Protein AF-A0A1A8NHB5-F1 (afdb_monomer_lite)

Foldseek 3Di:
DDPQAFDWDDDPPDTHQLLVVLCLLCDPQSVVPSCCRVDNDCVSVVVSDDVSVVSVVVSVCQCPDPPHCPVVVPDD

Organism: NCBI:txid704102

Radius of gyration: 12.48 Å; chains: 1; bounding box: 28×31×32 Å

Secondary structure (DSSP, 8-state):
---S---EEEETTEEEEHHHHGGG--STTGGG-GGGGGSSSTHHHHHT-HHHHHHHHHHHHHHTSTT-HHHHS---

Sequence (76 aa):
NNPKHRIGVAIGKEILDLSVIKSLFVGPVMSRHQDVFDQSTLNAFMALGYEAWKETRRTLQALLSVNNSTLRDDVS

Structure (mmCIF, N/CA/C/O backbone):
data_AF-A0A1A8NHB5-F1
#
_entry.id   AF-A0A1A8NHB5-F1
#
loop_
_atom_site.group_PDB
_atom_site.id
_atom_site.type_symbol
_atom_site.label_atom_id
_atom_site.label_alt_id
_atom_site.label_comp_id
_atom_site.label_asym_id
_atom_site.label_entity_id
_atom_site.label_seq_id
_atom_site.pdbx_PDB_ins_code
_atom_site.Cartn_x
_atom_site.Cartn_y
_atom_site.Cartn_z
_atom_site.occupancy
_atom_site.B_iso_or_equiv
_atom_site.auth_seq_id
_atom_site.auth_comp_id
_atom_site.auth_asym_id
_atom_site.auth_atom_id
_atom_site.pdbx_PDB_model_num
ATOM 1 N N . ASN A 1 1 ? -5.429 -14.577 -17.046 1.00 58.47 1 ASN A N 1
ATOM 2 C CA . ASN A 1 1 ? -5.747 -13.153 -17.292 1.00 58.47 1 ASN A CA 1
ATOM 3 C C . ASN A 1 1 ? -6.664 -12.678 -16.171 1.00 58.47 1 ASN A C 1
ATOM 5 O O . ASN A 1 1 ? -7.695 -13.312 -15.992 1.00 58.47 1 ASN A O 1
ATOM 9 N N . ASN A 1 2 ? -6.289 -11.666 -15.378 1.00 77.31 2 ASN A N 1
ATOM 10 C CA . ASN A 1 2 ? -7.137 -11.147 -14.290 1.00 77.31 2 ASN A CA 1
ATOM 11 C C . ASN A 1 2 ? -7.702 -9.768 -14.689 1.00 77.31 2 ASN A C 1
ATOM 13 O O . ASN A 1 2 ? -6.934 -8.803 -14.678 1.00 77.31 2 ASN A O 1
ATOM 17 N N . PRO A 1 3 ? -8.999 -9.665 -15.051 1.00 86.44 3 PRO A N 1
ATOM 18 C CA . PRO A 1 3 ? -9.611 -8.417 -15.511 1.00 86.44 3 PRO A CA 1
ATOM 19 C C . PRO A 1 3 ? -9.909 -7.433 -14.370 1.00 86.44 3 PRO A C 1
ATOM 21 O O . PRO A 1 3 ? -10.250 -6.281 -14.629 1.00 86.44 3 PRO A O 1
ATOM 24 N N . LYS A 1 4 ? -9.805 -7.863 -13.105 1.00 88.44 4 LYS A N 1
ATOM 25 C CA . LYS A 1 4 ? -10.080 -7.005 -11.954 1.00 88.44 4 LYS A CA 1
ATOM 26 C C . LYS A 1 4 ? -8.936 -6.003 -11.762 1.00 88.44 4 LYS A C 1
ATOM 28 O O . LYS A 1 4 ? -7.775 -6.385 -11.574 1.00 88.44 4 LYS A O 1
ATOM 33 N N . HIS A 1 5 ? -9.293 -4.720 -11.765 1.00 92.19 5 HIS A N 1
ATOM 34 C CA . HIS A 1 5 ? -8.412 -3.627 -11.360 1.00 92.19 5 HIS A CA 1
ATOM 35 C C . HIS A 1 5 ? -8.087 -3.755 -9.870 1.00 92.19 5 HIS A C 1
ATOM 37 O O . HIS A 1 5 ? -8.970 -4.051 -9.065 1.00 92.19 5 HIS A O 1
ATOM 43 N N . ARG A 1 6 ? -6.823 -3.537 -9.513 1.00 93.56 6 ARG A N 1
ATOM 44 C CA . ARG A 1 6 ? -6.308 -3.724 -8.155 1.00 93.56 6 ARG A CA 1
ATOM 45 C C . ARG A 1 6 ? -5.180 -2.757 -7.861 1.00 93.56 6 ARG A C 1
ATOM 47 O O . ARG A 1 6 ? -4.531 -2.250 -8.779 1.00 93.56 6 ARG A O 1
ATOM 54 N N . ILE A 1 7 ? -4.975 -2.499 -6.579 1.00 96.00 7 ILE A N 1
ATOM 55 C CA . ILE A 1 7 ? -3.942 -1.583 -6.118 1.00 96.00 7 ILE A CA 1
ATOM 56 C C . ILE A 1 7 ? -2.588 -2.286 -6.203 1.00 96.00 7 ILE A C 1
ATOM 58 O O . ILE A 1 7 ? -2.399 -3.366 -5.646 1.00 96.00 7 ILE A O 1
ATOM 62 N N . GLY A 1 8 ? -1.644 -1.649 -6.893 1.00 95.44 8 GLY A N 1
ATOM 63 C CA . GLY A 1 8 ? -0.286 -2.150 -7.042 1.00 95.44 8 GLY A CA 1
ATOM 64 C C . GLY A 1 8 ? 0.764 -1.094 -6.725 1.00 95.44 8 GLY A C 1
ATOM 65 O O . GLY A 1 8 ? 0.517 0.107 -6.852 1.00 95.44 8 GLY A O 1
ATOM 66 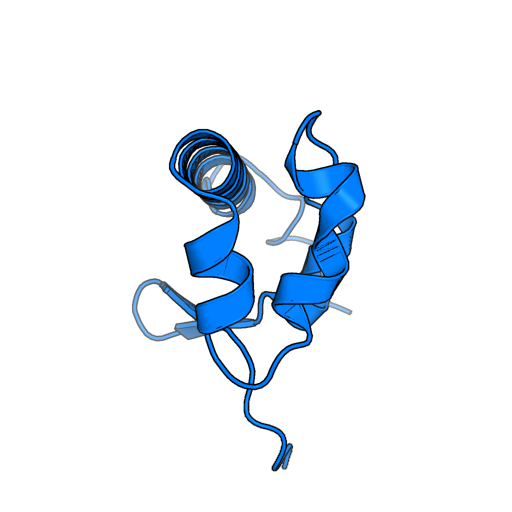N N . VAL A 1 9 ? 1.950 -1.554 -6.335 1.00 96.00 9 VAL A N 1
ATOM 67 C CA . VAL A 1 9 ? 3.140 -0.722 -6.120 1.00 96.00 9 VAL A CA 1
ATOM 68 C C . VAL A 1 9 ? 4.201 -1.123 -7.134 1.00 96.00 9 VAL A C 1
ATOM 70 O O . VAL A 1 9 ? 4.594 -2.284 -7.198 1.00 96.00 9 VAL A O 1
ATOM 73 N N . ALA A 1 10 ? 4.663 -0.166 -7.938 1.00 95.81 10 ALA A N 1
ATOM 74 C CA . ALA A 1 10 ? 5.720 -0.406 -8.915 1.00 95.81 10 ALA A CA 1
ATOM 75 C C . ALA A 1 10 ? 7.084 -0.554 -8.221 1.00 95.81 10 ALA A C 1
ATOM 77 O O . ALA A 1 10 ? 7.469 0.312 -7.433 1.00 95.81 10 ALA A O 1
ATOM 78 N N . ILE A 1 11 ? 7.819 -1.622 -8.544 1.00 90.88 11 ILE A N 1
ATOM 79 C CA . ILE A 1 11 ? 9.167 -1.917 -8.042 1.00 90.88 11 ILE A CA 1
ATOM 80 C C . ILE A 1 11 ? 10.038 -2.352 -9.225 1.00 90.88 11 ILE A C 1
ATOM 82 O O . ILE A 1 11 ? 9.904 -3.454 -9.752 1.00 90.88 11 ILE A O 1
ATOM 86 N N . GLY A 1 12 ? 10.944 -1.481 -9.670 1.00 91.31 12 GLY A N 1
ATOM 87 C CA . GLY A 1 12 ? 11.765 -1.758 -10.849 1.00 91.31 12 GLY A CA 1
ATOM 88 C C . GLY A 1 12 ? 10.902 -1.970 -12.098 1.00 91.31 12 GLY A C 1
ATOM 89 O O . GLY A 1 12 ? 10.280 -1.028 -12.581 1.00 91.31 12 GLY A O 1
ATOM 90 N N . LYS A 1 13 ? 10.888 -3.199 -12.627 1.00 93.25 13 LYS A N 1
ATOM 91 C CA . LYS A 1 13 ? 10.089 -3.592 -13.806 1.00 93.25 13 LYS A CA 1
ATOM 92 C C . LYS A 1 13 ? 8.799 -4.334 -13.447 1.00 93.25 13 LYS A C 1
ATOM 94 O O . LYS A 1 13 ? 8.049 -4.709 -14.343 1.00 93.25 13 LYS A O 1
ATOM 99 N N . GLU A 1 14 ? 8.560 -4.560 -12.162 1.00 92.69 14 GLU A N 1
ATOM 100 C CA . GLU A 1 14 ? 7.456 -5.367 -11.659 1.00 92.69 14 GLU A CA 1
ATOM 101 C C . GLU A 1 14 ? 6.432 -4.503 -10.921 1.00 92.69 14 GLU A C 1
ATOM 103 O O . GLU A 1 14 ? 6.683 -3.348 -10.562 1.00 92.69 14 GLU A O 1
ATOM 108 N N . ILE A 1 15 ? 5.251 -5.077 -10.698 1.00 93.88 15 ILE A N 1
ATOM 109 C CA . ILE A 1 15 ? 4.192 -4.483 -9.887 1.00 93.88 15 ILE A CA 1
ATOM 110 C C . ILE A 1 15 ? 3.849 -5.477 -8.784 1.00 93.88 15 ILE A C 1
ATOM 112 O O . ILE A 1 15 ? 3.415 -6.592 -9.067 1.00 93.88 15 ILE A O 1
ATOM 116 N N . LEU A 1 16 ? 4.003 -5.048 -7.534 1.00 94.00 16 LEU A N 1
ATOM 117 C CA . LEU A 1 16 ? 3.553 -5.790 -6.366 1.00 94.00 16 LEU A CA 1
ATOM 118 C C . LEU A 1 16 ? 2.059 -5.542 -6.153 1.00 94.00 16 LEU A C 1
ATOM 120 O O . LEU A 1 16 ? 1.648 -4.408 -5.906 1.00 94.00 16 LEU A O 1
ATOM 124 N N . ASP A 1 17 ? 1.257 -6.596 -6.246 1.00 95.19 17 ASP A N 1
ATOM 125 C CA . ASP A 1 17 ? -0.185 -6.564 -6.009 1.00 95.19 17 ASP A CA 1
ATOM 126 C C . ASP A 1 17 ? -0.492 -6.552 -4.506 1.00 95.19 17 ASP A C 1
ATOM 128 O O . ASP A 1 17 ? -0.250 -7.535 -3.802 1.00 95.19 17 ASP A O 1
ATOM 132 N N . LEU A 1 18 ? -1.040 -5.443 -4.002 1.00 96.19 18 LEU A N 1
ATOM 133 C CA . LEU A 1 18 ? -1.287 -5.295 -2.567 1.00 96.19 18 LEU A CA 1
ATOM 134 C C . LEU A 1 18 ? -2.436 -6.173 -2.069 1.00 96.19 18 LEU A C 1
ATOM 136 O O . LEU A 1 18 ? -2.456 -6.509 -0.888 1.00 96.19 18 LEU A O 1
ATOM 140 N N . SER A 1 19 ? -3.364 -6.578 -2.941 1.00 95.19 19 SER A N 1
ATOM 141 C CA . SER A 1 19 ? -4.487 -7.437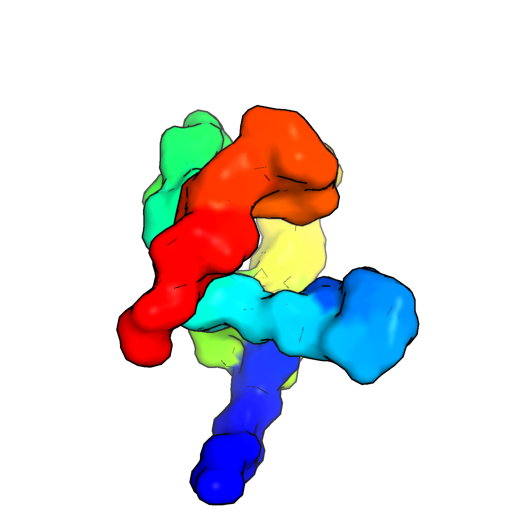 -2.545 1.00 95.19 19 SER A CA 1
ATOM 142 C C . SER A 1 19 ? -4.027 -8.840 -2.131 1.00 95.19 19 SER A C 1
ATOM 144 O O . SER A 1 19 ? -4.631 -9.456 -1.253 1.00 95.19 19 SER A O 1
ATOM 146 N N . VAL A 1 20 ? -2.919 -9.313 -2.713 1.00 94.31 20 VAL A N 1
ATOM 147 C CA . VAL A 1 20 ? -2.323 -10.629 -2.431 1.00 94.31 20 VAL A CA 1
ATOM 148 C C . VAL A 1 20 ? -1.603 -10.629 -1.084 1.00 94.31 20 VAL A C 1
ATOM 150 O O . VAL A 1 20 ? -1.726 -11.576 -0.316 1.00 94.31 20 VAL A O 1
ATOM 153 N N . ILE A 1 21 ? -0.901 -9.541 -0.764 1.00 94.19 21 ILE A N 1
ATOM 154 C CA . ILE A 1 21 ? -0.067 -9.439 0.443 1.00 94.19 21 ILE A CA 1
ATOM 155 C C . ILE A 1 21 ? -0.725 -8.654 1.587 1.00 94.19 21 ILE A C 1
ATOM 157 O O . ILE A 1 21 ? -0.074 -8.361 2.589 1.00 94.19 21 ILE A O 1
ATOM 161 N N . LYS A 1 22 ? -2.009 -8.289 1.464 1.00 95.25 22 LYS A N 1
ATOM 162 C CA . LYS A 1 22 ? -2.724 -7.437 2.435 1.00 95.25 22 LYS A CA 1
ATOM 163 C C . LYS A 1 22 ? -2.672 -7.969 3.872 1.00 95.25 22 LYS A C 1
ATOM 165 O O . LYS A 1 22 ? -2.612 -7.179 4.810 1.00 95.25 22 LYS A O 1
ATOM 170 N N . SER A 1 23 ? -2.624 -9.292 4.044 1.00 95.69 23 SER A N 1
ATOM 171 C CA . SER A 1 23 ? -2.533 -9.957 5.349 1.00 95.69 23 SER A CA 1
ATOM 172 C C . SER A 1 23 ? -1.235 -9.640 6.095 1.00 95.69 23 SER A C 1
ATOM 174 O O . SER A 1 23 ? -1.219 -9.689 7.322 1.00 95.69 23 SER A O 1
ATOM 176 N N . LEU A 1 24 ? -0.168 -9.259 5.384 1.00 95.25 24 LEU A N 1
ATOM 177 C CA . LEU A 1 24 ? 1.125 -8.889 5.968 1.00 95.25 24 LEU A CA 1
ATOM 178 C C . LEU A 1 24 ? 1.110 -7.490 6.609 1.00 95.25 24 LEU A C 1
ATOM 180 O O . LEU A 1 24 ? 2.031 -7.131 7.344 1.00 95.25 24 LEU A O 1
ATOM 184 N N . PHE A 1 25 ? 0.063 -6.692 6.383 1.00 96.44 25 PHE A N 1
ATOM 185 C CA . PHE A 1 25 ? -0.092 -5.365 6.980 1.00 96.44 25 PHE A CA 1
ATOM 186 C C . PHE A 1 25 ? -0.731 -5.458 8.373 1.00 96.44 25 PHE A C 1
ATOM 188 O O . PHE A 1 25 ? -1.869 -5.050 8.593 1.00 96.44 25 PHE A O 1
ATOM 195 N N . VAL A 1 26 ? 0.017 -6.017 9.325 1.00 96.44 26 VAL A N 1
ATOM 196 C CA . VAL A 1 26 ? -0.433 -6.320 10.701 1.00 96.44 26 VAL A CA 1
ATOM 197 C C . VAL A 1 26 ? -0.180 -5.195 11.715 1.00 96.44 26 VAL A C 1
ATOM 199 O O . VAL A 1 26 ? -0.287 -5.405 12.922 1.00 96.44 26 VAL A O 1
ATOM 202 N N . GLY A 1 27 ? 0.192 -4.002 11.250 1.00 96.31 27 GLY A N 1
ATOM 203 C CA . GLY A 1 27 ? 0.461 -2.868 12.128 1.00 96.31 27 GLY A CA 1
ATOM 204 C C . GLY A 1 27 ? -0.807 -2.284 12.774 1.00 96.31 27 GLY A C 1
ATOM 205 O O . GLY A 1 27 ? -1.935 -2.660 12.431 1.00 96.31 27 GLY A O 1
ATOM 206 N N . PRO A 1 28 ? -0.645 -1.387 13.762 1.00 97.25 28 PRO A N 1
ATOM 207 C CA . PRO A 1 28 ? -1.748 -0.895 14.586 1.00 97.25 28 PRO A CA 1
ATOM 208 C C . PRO A 1 28 ? -2.837 -0.162 13.794 1.00 97.25 28 PRO A C 1
ATOM 210 O O . PRO A 1 28 ? -3.999 -0.198 14.212 1.00 97.25 28 PRO A O 1
ATOM 213 N N . VAL A 1 29 ? -2.482 0.478 12.674 1.00 97.31 29 VAL A N 1
ATOM 214 C CA . VAL A 1 29 ? -3.434 1.171 11.801 1.00 97.31 29 VAL A CA 1
ATOM 215 C C . VAL A 1 29 ? -3.974 0.217 10.740 1.00 97.31 29 VAL A C 1
ATOM 217 O O . VAL A 1 29 ? -5.187 0.032 10.639 1.00 97.31 29 VAL A O 1
ATOM 220 N N . MET A 1 30 ? -3.100 -0.426 9.963 1.00 97.88 30 MET A N 1
ATOM 221 C CA . MET A 1 30 ? -3.525 -1.166 8.775 1.00 97.88 30 MET A CA 1
ATOM 222 C C . MET A 1 30 ? -4.217 -2.487 9.086 1.00 97.88 30 MET A C 1
ATOM 224 O O . MET A 1 30 ? -5.045 -2.911 8.285 1.00 97.88 30 MET A O 1
ATOM 228 N N . SER A 1 31 ? -3.975 -3.101 10.248 1.00 97.12 31 SER A N 1
ATOM 229 C CA . SER A 1 31 ? -4.625 -4.365 10.641 1.00 97.12 31 SER A CA 1
ATOM 230 C C . S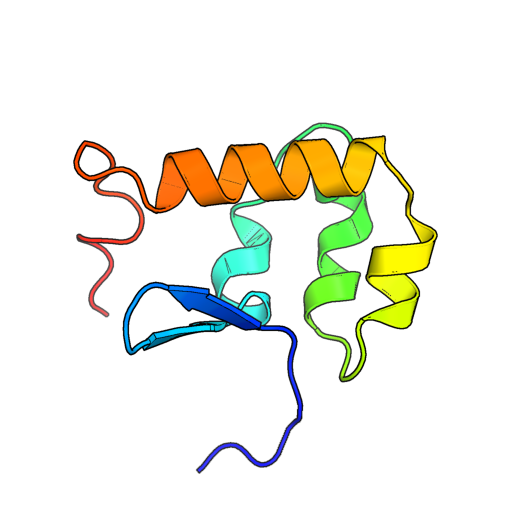ER A 1 31 ? -6.158 -4.321 10.607 1.00 97.12 31 SER A C 1
ATOM 232 O O . SER A 1 31 ? -6.790 -5.357 10.425 1.00 97.12 31 SER A O 1
ATOM 234 N N . ARG A 1 32 ? -6.767 -3.135 10.747 1.00 96.69 32 ARG A N 1
ATOM 235 C CA . ARG A 1 32 ? -8.230 -2.940 10.731 1.00 96.69 32 ARG A CA 1
ATOM 236 C C . ARG A 1 32 ? -8.780 -2.471 9.382 1.00 96.69 32 ARG A C 1
ATOM 238 O O . ARG A 1 32 ? -9.990 -2.324 9.255 1.00 96.69 32 ARG A O 1
ATOM 245 N N . HIS A 1 33 ? -7.905 -2.204 8.412 1.00 97.44 33 HIS A N 1
ATOM 246 C CA . HIS A 1 33 ? -8.241 -1.553 7.143 1.00 97.44 33 HIS A CA 1
ATOM 247 C C . HIS A 1 33 ? -7.584 -2.241 5.937 1.00 97.44 33 HIS A C 1
ATOM 249 O O . HIS A 1 33 ? -7.347 -1.609 4.913 1.00 97.44 33 HIS A O 1
ATOM 255 N N . GLN A 1 34 ? -7.231 -3.526 6.045 1.00 96.81 34 GLN A N 1
ATOM 256 C CA . GLN A 1 34 ? -6.571 -4.268 4.959 1.00 96.81 34 GLN A CA 1
ATOM 257 C C . GLN A 1 34 ? -7.471 -4.434 3.721 1.00 96.81 34 GLN A C 1
ATOM 259 O O . GLN A 1 34 ? -6.972 -4.596 2.608 1.00 96.81 34 GLN A O 1
ATOM 264 N N . ASP A 1 35 ? -8.791 -4.365 3.904 1.00 96.81 35 ASP A N 1
ATOM 265 C CA . ASP A 1 35 ? -9.807 -4.479 2.854 1.00 96.81 35 ASP A CA 1
ATOM 266 C C . ASP A 1 35 ? -9.707 -3.366 1.800 1.00 96.81 35 ASP A C 1
ATOM 268 O O . ASP A 1 35 ? -10.100 -3.560 0.647 1.00 96.81 35 ASP A O 1
ATOM 272 N N . VAL A 1 36 ? -9.105 -2.220 2.142 1.00 97.56 36 VAL A N 1
ATOM 273 C CA . VAL A 1 36 ? -8.877 -1.139 1.173 1.00 97.56 36 VAL A CA 1
ATOM 274 C C . VAL A 1 36 ? -7.984 -1.582 0.015 1.00 97.56 36 VAL A C 1
ATOM 276 O O . VAL A 1 36 ? -8.108 -1.029 -1.074 1.00 97.56 36 VAL A O 1
ATOM 279 N N . PHE A 1 37 ? -7.127 -2.594 0.209 1.00 97.19 37 PHE A N 1
ATOM 280 C CA . PHE A 1 37 ? -6.265 -3.137 -0.844 1.00 97.19 37 PHE A CA 1
ATOM 281 C C . PHE A 1 37 ? -6.999 -4.050 -1.837 1.00 97.19 37 PHE A C 1
ATOM 283 O O . PHE A 1 37 ? -6.470 -4.311 -2.916 1.00 97.19 37 PHE A O 1
ATOM 290 N N . ASP A 1 38 ? -8.233 -4.474 -1.538 1.00 96.06 38 ASP A N 1
ATOM 291 C CA . ASP A 1 38 ? -9.080 -5.242 -2.466 1.00 96.06 38 ASP A CA 1
ATOM 292 C C . ASP A 1 38 ? -9.879 -4.367 -3.442 1.00 96.06 38 ASP A C 1
ATOM 294 O O . ASP A 1 38 ? -10.533 -4.890 -4.359 1.00 96.06 38 ASP A O 1
ATOM 298 N N . GLN A 1 39 ? -9.856 -3.050 -3.222 1.00 95.94 39 GLN A N 1
ATOM 299 C CA . GLN A 1 39 ? -10.606 -2.067 -3.991 1.00 95.94 39 GLN A CA 1
ATOM 300 C C . GLN A 1 39 ? -9.988 -1.856 -5.377 1.00 95.94 39 GLN A C 1
ATOM 302 O O . GLN A 1 39 ? -8.778 -1.955 -5.581 1.00 95.94 39 GLN A O 1
ATOM 307 N N . SER A 1 40 ? -10.829 -1.502 -6.348 1.00 95.50 40 SER A N 1
ATOM 308 C CA . SER A 1 40 ? -10.392 -1.202 -7.718 1.00 95.50 40 SER A CA 1
ATOM 309 C C . SER A 1 40 ? -9.741 0.175 -7.872 1.00 95.50 40 SER A C 1
ATOM 311 O O . SER A 1 40 ? -9.200 0.483 -8.932 1.00 95.50 40 SER A O 1
ATOM 313 N N . THR A 1 41 ? -9.817 1.017 -6.839 1.00 96.44 41 THR A N 1
ATOM 314 C CA . THR A 1 41 ? -9.335 2.404 -6.836 1.00 96.44 41 THR A CA 1
ATOM 315 C C . THR A 1 41 ? -8.654 2.741 -5.518 1.00 96.44 41 THR A C 1
ATOM 317 O O . THR A 1 41 ? -9.024 2.206 -4.476 1.00 96.44 41 THR A O 1
ATOM 320 N N . LEU A 1 42 ? -7.736 3.707 -5.539 1.00 96.38 42 LEU A N 1
ATOM 321 C CA . LEU A 1 42 ? -6.988 4.148 -4.358 1.00 96.38 42 LEU A CA 1
ATOM 322 C C . LEU A 1 42 ? -7.818 4.954 -3.343 1.00 96.38 42 LEU A C 1
ATOM 324 O O . LEU A 1 42 ? -7.349 5.168 -2.233 1.00 96.38 42 LEU A O 1
ATOM 328 N N . ASN A 1 43 ? -9.027 5.413 -3.682 1.00 97.75 43 ASN A N 1
ATOM 329 C CA . ASN A 1 43 ? -9.791 6.383 -2.885 1.00 97.75 43 ASN A CA 1
ATOM 330 C C . ASN A 1 43 ? -9.982 5.976 -1.415 1.00 97.75 43 ASN A C 1
ATOM 332 O O . ASN A 1 43 ? -9.747 6.796 -0.531 1.00 97.75 43 ASN A O 1
ATOM 336 N N . ALA A 1 44 ? -10.357 4.721 -1.150 1.00 97.56 44 ALA A N 1
ATOM 337 C CA . ALA A 1 44 ? -10.545 4.227 0.216 1.00 97.56 44 ALA A CA 1
ATOM 338 C C . ALA A 1 44 ? -9.232 4.245 1.015 1.00 97.56 44 ALA A C 1
ATOM 340 O O . ALA A 1 44 ? -9.203 4.707 2.151 1.00 97.56 44 ALA A O 1
ATOM 341 N N . PHE A 1 45 ? -8.126 3.828 0.392 1.00 97.94 45 PHE A N 1
ATOM 342 C CA . PHE A 1 45 ? -6.797 3.883 0.999 1.00 97.94 45 PHE A CA 1
ATOM 343 C C . PHE A 1 45 ? -6.327 5.329 1.235 1.00 97.94 45 PHE A C 1
ATOM 345 O O . PHE A 1 45 ? -5.768 5.649 2.284 1.00 97.94 45 PHE A O 1
ATOM 352 N N . MET A 1 46 ? -6.599 6.235 0.293 1.00 97.62 46 MET A N 1
ATOM 353 C CA . MET A 1 46 ? -6.286 7.658 0.444 1.00 97.62 46 MET A CA 1
ATOM 354 C C . MET A 1 46 ? -7.089 8.302 1.587 1.00 97.62 46 MET A C 1
ATOM 356 O O . MET A 1 46 ? -6.573 9.157 2.298 1.00 97.62 46 MET A O 1
ATOM 360 N N . ALA A 1 47 ? -8.326 7.868 1.828 1.00 98.12 47 ALA A N 1
ATOM 361 C CA . ALA A 1 47 ? -9.152 8.406 2.908 1.00 98.12 47 ALA A CA 1
ATOM 362 C C . ALA A 1 47 ? -8.631 8.074 4.324 1.00 98.12 47 ALA A C 1
ATOM 364 O O . ALA A 1 47 ? -8.972 8.785 5.265 1.00 98.12 47 ALA A O 1
ATOM 365 N N . LEU A 1 48 ? -7.786 7.044 4.487 1.00 97.50 48 LEU A N 1
ATOM 366 C CA . LEU A 1 48 ? -7.222 6.658 5.793 1.00 97.50 48 LEU A CA 1
ATOM 367 C C . LEU A 1 48 ? -6.198 7.665 6.345 1.00 97.50 48 LEU A C 1
ATOM 369 O O . LEU A 1 48 ? -5.929 7.689 7.546 1.00 97.50 48 LEU A O 1
ATOM 373 N N . GLY A 1 49 ? -5.622 8.497 5.476 1.00 97.62 49 GLY A N 1
ATOM 374 C CA . GLY A 1 49 ? -4.705 9.562 5.864 1.00 97.62 49 GLY A CA 1
ATOM 375 C C . GLY A 1 49 ? -3.279 9.113 6.201 1.00 97.62 4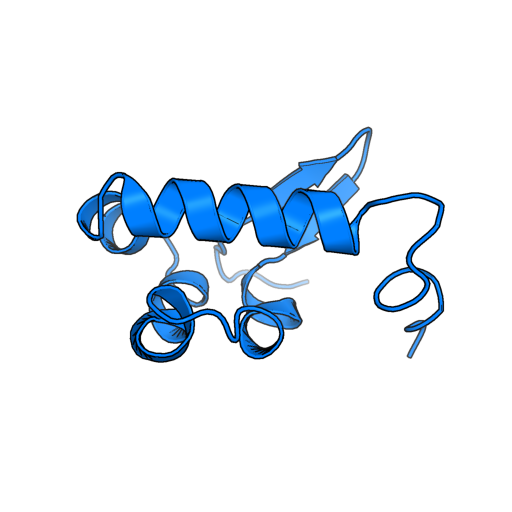9 GLY A C 1
ATOM 376 O O . GLY A 1 49 ? -2.857 7.975 5.989 1.00 97.62 49 GLY A O 1
ATOM 377 N N . TYR A 1 50 ? -2.508 10.076 6.707 1.00 97.81 50 TYR A N 1
ATOM 378 C CA . TYR A 1 50 ? -1.046 10.017 6.762 1.00 97.81 50 TYR A CA 1
ATOM 379 C C . TYR A 1 50 ? -0.480 8.817 7.534 1.00 97.81 50 TYR A C 1
ATOM 381 O O . TYR A 1 50 ? 0.458 8.181 7.054 1.00 97.81 50 TYR A O 1
ATOM 389 N N . GLU A 1 51 ? -1.040 8.479 8.698 1.00 98.06 51 GLU A N 1
ATOM 390 C CA . GLU A 1 51 ? -0.510 7.383 9.523 1.00 98.06 51 GLU A CA 1
ATOM 391 C C . GLU A 1 51 ? -0.648 6.022 8.827 1.00 98.06 51 GLU A C 1
ATOM 393 O O . GLU A 1 51 ? 0.301 5.236 8.820 1.00 98.06 51 GLU A O 1
ATOM 398 N N . ALA A 1 52 ? -1.767 5.778 8.138 1.00 98.12 52 ALA A N 1
ATOM 399 C CA . ALA A 1 52 ? -1.968 4.565 7.348 1.00 98.12 52 ALA A CA 1
ATOM 400 C C . ALA A 1 52 ? -0.967 4.469 6.187 1.00 98.12 52 ALA A C 1
ATOM 402 O O . ALA A 1 52 ? -0.384 3.410 5.938 1.00 98.12 52 ALA A O 1
ATOM 403 N N . TRP A 1 53 ? -0.709 5.582 5.495 1.00 97.38 53 TRP A N 1
ATOM 404 C CA . TRP A 1 53 ? 0.254 5.621 4.392 1.00 97.38 53 TRP A CA 1
ATOM 405 C C . TRP A 1 53 ? 1.687 5.408 4.870 1.00 97.38 53 TRP A C 1
ATOM 407 O O . TRP A 1 53 ? 2.454 4.678 4.240 1.00 97.38 53 TRP A O 1
ATOM 417 N N . LYS A 1 54 ? 2.052 6.032 5.992 1.00 98.12 54 LYS A N 1
ATOM 418 C CA . LYS A 1 54 ? 3.369 5.897 6.615 1.00 98.12 54 LYS A CA 1
ATOM 419 C C . LYS A 1 54 ? 3.614 4.460 7.068 1.00 98.12 54 LYS A C 1
ATOM 421 O O . LYS A 1 54 ? 4.688 3.920 6.798 1.00 98.12 54 LYS A O 1
ATOM 426 N N . GLU A 1 55 ? 2.626 3.835 7.705 1.00 98.25 55 GLU A N 1
ATOM 427 C CA . GLU A 1 55 ? 2.689 2.428 8.100 1.00 98.25 55 GLU A CA 1
ATOM 428 C C . GLU A 1 55 ? 2.809 1.514 6.874 1.00 98.25 55 GLU A C 1
ATOM 430 O O . GLU A 1 55 ? 3.743 0.718 6.793 1.00 98.25 55 GLU A O 1
ATOM 435 N N . THR A 1 56 ? 1.947 1.701 5.870 1.00 97.62 56 THR A N 1
ATOM 436 C CA . THR A 1 56 ? 1.978 0.946 4.605 1.00 97.62 56 THR A CA 1
ATOM 437 C C . THR A 1 56 ? 3.347 1.039 3.933 1.00 97.62 56 THR A C 1
ATOM 439 O O . THR A 1 56 ? 3.935 0.020 3.571 1.00 97.62 56 THR A O 1
ATOM 442 N N . ARG A 1 57 ? 3.906 2.251 3.815 1.00 97.12 57 ARG A N 1
ATOM 443 C CA . ARG A 1 57 ? 5.235 2.475 3.232 1.00 97.12 57 ARG A CA 1
ATOM 444 C C . ARG A 1 57 ? 6.325 1.749 4.015 1.00 97.12 57 ARG A C 1
ATOM 446 O O . ARG A 1 57 ? 7.183 1.123 3.397 1.00 97.12 57 ARG A O 1
ATOM 453 N N . ARG A 1 58 ? 6.299 1.816 5.349 1.00 97.19 58 ARG A N 1
ATOM 454 C CA . ARG A 1 58 ? 7.287 1.144 6.203 1.00 97.19 58 ARG A CA 1
ATOM 455 C C . ARG A 1 58 ? 7.237 -0.373 6.030 1.00 97.19 58 ARG A C 1
ATOM 457 O O . ARG A 1 58 ? 8.287 -0.994 5.888 1.00 97.19 58 ARG A O 1
ATOM 464 N N . THR A 1 59 ? 6.039 -0.951 6.006 1.00 96.06 59 THR A N 1
ATOM 465 C CA . THR A 1 59 ? 5.840 -2.390 5.791 1.00 96.06 59 THR A CA 1
ATOM 466 C C . THR A 1 59 ? 6.352 -2.814 4.418 1.00 96.06 59 THR A C 1
ATOM 468 O O . THR A 1 59 ? 7.132 -3.755 4.330 1.00 96.06 59 THR A O 1
ATOM 471 N N . LEU A 1 60 ? 6.019 -2.073 3.356 1.00 95.62 60 LEU A N 1
ATOM 472 C CA . LEU A 1 60 ? 6.518 -2.351 2.004 1.00 95.62 60 LEU A CA 1
ATOM 473 C C . LEU A 1 60 ? 8.046 -2.293 1.921 1.00 95.62 6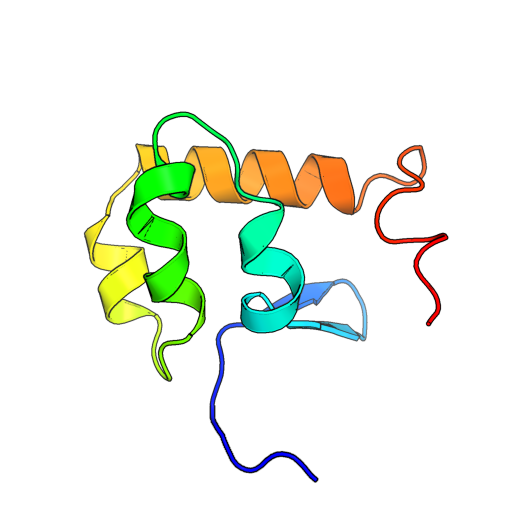0 LEU A C 1
ATOM 475 O O . LEU A 1 60 ? 8.664 -3.195 1.367 1.00 95.62 60 LEU A O 1
ATOM 479 N N . GLN A 1 61 ? 8.668 -1.266 2.505 1.00 94.44 61 GLN A N 1
ATOM 480 C CA . GLN A 1 61 ? 10.128 -1.150 2.548 1.00 94.44 61 GLN A CA 1
ATOM 481 C C . GLN A 1 61 ? 10.780 -2.324 3.284 1.00 94.44 61 GLN A C 1
ATOM 483 O O . GLN A 1 61 ? 11.829 -2.802 2.861 1.00 94.44 61 GLN A O 1
ATOM 488 N N . ALA A 1 62 ? 10.168 -2.790 4.375 1.00 93.56 62 ALA A N 1
ATOM 489 C CA . ALA A 1 62 ? 10.659 -3.946 5.109 1.00 93.56 62 ALA A CA 1
ATOM 490 C C . ALA A 1 62 ? 10.519 -5.236 4.291 1.00 93.56 62 ALA A C 1
ATOM 492 O O . ALA A 1 62 ? 11.476 -6.001 4.222 1.00 93.56 62 ALA A O 1
ATOM 493 N N . LEU A 1 63 ? 9.362 -5.469 3.662 1.00 91.88 63 LEU A N 1
ATOM 494 C CA . LEU A 1 63 ? 9.081 -6.668 2.864 1.00 91.88 63 LEU A CA 1
ATOM 495 C C . LEU A 1 63 ? 9.947 -6.772 1.603 1.00 91.88 63 LEU A C 1
ATOM 497 O O . LEU A 1 63 ? 10.316 -7.869 1.206 1.00 91.88 63 LEU A O 1
ATOM 501 N N . LEU A 1 64 ? 10.284 -5.635 0.995 1.00 90.19 64 LEU A N 1
ATOM 502 C CA . LEU A 1 64 ? 11.076 -5.556 -0.238 1.00 90.19 64 LEU A CA 1
ATOM 503 C C . LEU A 1 64 ? 12.575 -5.352 0.015 1.00 90.19 64 LEU A C 1
ATOM 505 O O . LEU A 1 64 ? 13.352 -5.161 -0.921 1.00 90.19 64 LEU A O 1
ATOM 509 N N . SER A 1 65 ? 12.994 -5.353 1.280 1.00 91.00 65 SER A N 1
ATOM 510 C CA . SER A 1 65 ? 14.405 -5.287 1.635 1.00 91.00 65 SER A CA 1
ATOM 511 C C . SER A 1 65 ? 15.120 -6.559 1.189 1.00 91.00 65 SER A C 1
ATOM 513 O O . SER A 1 65 ? 14.629 -7.660 1.413 1.00 91.00 65 SER A O 1
ATOM 515 N N . VAL A 1 66 ? 16.332 -6.422 0.647 1.00 84.88 66 VAL A N 1
ATOM 516 C CA . VAL A 1 66 ? 17.176 -7.557 0.216 1.00 84.88 66 VAL A CA 1
ATOM 517 C C . VAL A 1 66 ? 17.448 -8.545 1.361 1.00 84.88 66 VAL A C 1
ATOM 519 O O . VAL A 1 66 ? 17.662 -9.734 1.130 1.00 84.88 66 VAL A O 1
ATOM 522 N N . ASN A 1 67 ? 17.405 -8.056 2.603 1.00 84.00 67 ASN A N 1
ATOM 523 C CA . ASN A 1 67 ? 17.625 -8.848 3.812 1.00 84.00 67 ASN A CA 1
ATOM 524 C C . ASN A 1 67 ? 16.343 -9.497 4.365 1.00 84.00 67 ASN A C 1
ATOM 526 O O . ASN A 1 67 ? 16.399 -10.120 5.422 1.00 84.00 67 ASN A O 1
ATOM 530 N N . ASN A 1 68 ? 15.195 -9.327 3.705 1.00 82.81 68 ASN A N 1
ATOM 531 C CA . ASN A 1 68 ? 13.928 -9.921 4.112 1.00 82.81 68 ASN A CA 1
ATOM 532 C C . ASN A 1 68 ? 13.523 -11.040 3.145 1.00 82.81 68 ASN A C 1
ATOM 534 O O . ASN A 1 68 ? 13.301 -10.809 1.958 1.00 82.81 68 ASN A O 1
ATOM 538 N N . SER A 1 69 ? 13.419 -12.260 3.668 1.00 81.88 69 SER A N 1
ATOM 539 C CA . SER A 1 69 ? 13.017 -13.443 2.908 1.00 81.88 69 SER A CA 1
ATOM 540 C C . SER A 1 69 ? 11.507 -13.605 2.753 1.00 81.88 69 SER A C 1
ATOM 542 O O . SER A 1 69 ? 11.100 -14.401 1.915 1.00 81.88 69 SER A O 1
ATOM 544 N N . THR A 1 70 ? 10.670 -12.866 3.497 1.00 79.44 70 THR A N 1
ATOM 545 C CA . THR A 1 70 ? 9.214 -13.094 3.539 1.00 79.44 70 THR A CA 1
ATOM 546 C C . THR A 1 70 ? 8.567 -13.117 2.158 1.00 79.44 70 THR A C 1
ATOM 548 O O . THR A 1 70 ? 7.758 -13.995 1.916 1.00 79.44 70 THR A O 1
ATOM 551 N N . LEU A 1 71 ? 8.911 -12.187 1.258 1.00 77.25 71 LEU A N 1
ATOM 552 C CA . LEU A 1 71 ? 8.391 -12.205 -0.119 1.00 77.25 71 LEU A CA 1
ATOM 553 C C . LEU A 1 71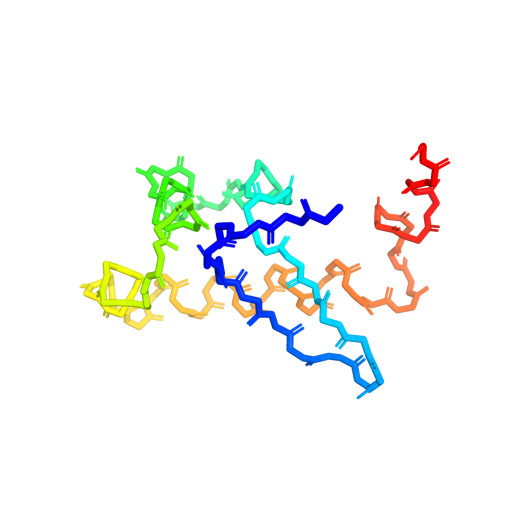 ? 9.317 -12.917 -1.108 1.00 77.25 71 LEU A C 1
ATOM 555 O O . LEU A 1 71 ? 8.853 -13.420 -2.123 1.00 77.25 71 LEU A O 1
ATOM 559 N N . ARG A 1 72 ? 10.629 -12.924 -0.855 1.00 74.94 72 ARG A N 1
ATOM 560 C CA . ARG A 1 72 ? 11.615 -13.481 -1.793 1.00 74.94 72 ARG A CA 1
ATOM 561 C C . ARG A 1 72 ? 11.546 -15.004 -1.859 1.00 74.94 72 ARG A C 1
ATOM 563 O O . ARG A 1 72 ? 11.722 -15.575 -2.929 1.00 74.94 72 ARG A O 1
ATOM 570 N N . ASP A 1 73 ? 11.332 -15.632 -0.709 1.00 75.50 73 ASP A N 1
ATOM 571 C CA . ASP A 1 73 ? 11.361 -17.085 -0.565 1.00 75.50 73 ASP A CA 1
ATOM 572 C C . ASP A 1 73 ? 9.932 -17.678 -0.605 1.00 75.50 73 ASP A C 1
ATOM 574 O O . ASP A 1 73 ? 9.775 -18.897 -0.643 1.00 75.50 73 ASP A O 1
ATOM 578 N N . ASP A 1 74 ? 8.895 -16.829 -0.652 1.00 71.50 74 ASP A N 1
ATOM 579 C CA . ASP A 1 74 ? 7.490 -17.214 -0.851 1.00 71.50 74 ASP A CA 1
ATOM 580 C C . ASP A 1 74 ? 7.178 -17.347 -2.350 1.00 71.50 74 ASP A C 1
ATOM 582 O O . ASP A 1 74 ? 6.549 -16.496 -2.981 1.00 71.50 74 ASP A O 1
ATOM 586 N N . VAL A 1 75 ? 7.719 -18.415 -2.940 1.00 52.84 75 VAL A N 1
ATOM 587 C CA . VAL A 1 75 ? 7.502 -18.804 -4.338 1.00 52.84 75 VAL A CA 1
ATOM 588 C C . VAL A 1 75 ? 6.612 -20.048 -4.343 1.00 52.84 75 VAL A C 1
ATOM 590 O O . VAL A 1 75 ? 7.112 -21.170 -4.419 1.00 52.84 75 VAL A O 1
ATOM 593 N N . SER A 1 76 ? 5.300 -19.851 -4.192 1.00 49.19 76 SER A N 1
ATOM 594 C CA . SER A 1 76 ? 4.286 -20.915 -4.329 1.00 49.19 76 SER A CA 1
ATOM 595 C C . SER A 1 76 ? 3.529 -20.818 -5.648 1.00 49.19 76 SER A C 1
ATOM 597 O O . SER A 1 76 ? 3.188 -19.684 -6.056 1.00 49.19 76 SER A O 1
#

InterPro domains:
  IPR005959 Fumarylacetoacetase [PTHR43069] (1-75)
  IPR015377 Fumarylacetoacetase, N-terminal [PF09298] (2-74)
  IPR036462 Fumarylacetoacetase, N-terminal domain superfamily [G3DSA:2.30.30.230] (1-76)
  IPR036462 Fumarylacetoacetase, N-terminal domain superfamily [SSF63433] (2-74)

pLDDT: mean 91.7, std 9.96, range [49.19, 98.25]